Protein AF-A0A818BB57-F1 (afdb_monomer_lite)

Structure (mmCIF, N/CA/C/O backbone):
data_AF-A0A818BB57-F1
#
_entry.id   AF-A0A818BB57-F1
#
loop_
_atom_site.group_PDB
_atom_site.id
_atom_site.type_symbol
_atom_site.label_atom_id
_atom_site.label_alt_id
_atom_site.label_comp_id
_atom_site.label_asym_id
_atom_site.label_entity_id
_atom_site.label_seq_id
_atom_site.pdbx_PDB_ins_code
_atom_site.Cartn_x
_atom_site.Cartn_y
_atom_site.Cartn_z
_atom_site.occupancy
_atom_site.B_iso_or_equiv
_atom_site.auth_seq_id
_atom_site.auth_comp_id
_atom_site.auth_asym_id
_atom_site.auth_atom_id
_atom_site.pdbx_PDB_model_num
ATOM 1 N N . MET A 1 1 ? 14.627 4.671 -25.605 1.00 33.16 1 MET A N 1
ATOM 2 C CA . MET A 1 1 ? 13.184 4.530 -25.879 1.00 33.16 1 MET A CA 1
ATOM 3 C C . MET A 1 1 ? 12.500 4.498 -24.533 1.00 33.16 1 MET A C 1
ATOM 5 O O . MET A 1 1 ? 12.472 3.449 -23.905 1.00 33.16 1 MET A O 1
ATOM 9 N N . ASP A 1 2 ? 12.050 5.655 -24.062 1.00 43.25 2 ASP A N 1
ATOM 10 C CA . ASP A 1 2 ? 11.134 5.727 -22.928 1.00 43.25 2 ASP A CA 1
ATOM 11 C C . ASP A 1 2 ? 9.767 5.244 -23.400 1.00 43.25 2 ASP A C 1
ATOM 13 O O . ASP A 1 2 ? 9.253 5.729 -24.408 1.00 43.25 2 ASP A O 1
ATOM 17 N N . ILE A 1 3 ? 9.197 4.262 -22.705 1.00 40.59 3 ILE A N 1
ATOM 18 C CA . ILE A 1 3 ? 7.824 3.809 -22.936 1.00 40.59 3 ILE A CA 1
ATOM 19 C C . ILE A 1 3 ? 6.972 4.356 -21.782 1.00 40.59 3 ILE A C 1
ATOM 21 O O . ILE A 1 3 ? 6.874 3.701 -20.746 1.00 40.59 3 ILE A O 1
ATOM 25 N N . PRO A 1 4 ? 6.324 5.528 -21.925 1.00 42.62 4 PRO A N 1
ATOM 26 C CA . PRO A 1 4 ? 5.463 6.088 -20.882 1.00 42.62 4 PRO A CA 1
ATOM 27 C C . PRO A 1 4 ? 4.047 5.470 -20.841 1.00 42.62 4 PRO A C 1
ATOM 29 O O . PRO A 1 4 ? 3.137 6.053 -20.264 1.00 42.62 4 PRO A O 1
ATOM 32 N N . MET A 1 5 ? 3.816 4.291 -21.431 1.00 42.34 5 MET A N 1
ATOM 33 C CA . MET A 1 5 ? 2.458 3.743 -21.610 1.00 42.34 5 MET A CA 1
ATOM 34 C C . MET A 1 5 ? 1.890 2.926 -20.436 1.00 42.34 5 MET A C 1
ATOM 36 O O . MET A 1 5 ? 0.729 2.537 -20.501 1.00 42.34 5 MET A O 1
ATOM 40 N N . ILE A 1 6 ? 2.650 2.647 -19.371 1.00 51.78 6 ILE A N 1
ATOM 41 C CA . ILE A 1 6 ? 2.199 1.686 -18.340 1.00 51.78 6 ILE A CA 1
ATOM 42 C C . ILE A 1 6 ? 1.457 2.360 -17.172 1.00 51.78 6 ILE A C 1
ATOM 44 O O . ILE A 1 6 ? 0.481 1.797 -16.682 1.00 51.78 6 ILE A O 1
ATOM 48 N N . LYS A 1 7 ? 1.820 3.591 -16.774 1.00 50.69 7 LYS A N 1
ATOM 49 C CA . LYS A 1 7 ? 1.190 4.252 -15.609 1.00 50.69 7 LYS A CA 1
ATOM 50 C C . LYS A 1 7 ? -0.309 4.522 -15.792 1.00 50.69 7 LYS A C 1
ATOM 52 O O . LYS A 1 7 ? -1.082 4.310 -14.865 1.00 50.69 7 LYS A O 1
ATOM 57 N N . HIS A 1 8 ? -0.734 4.911 -16.996 1.00 54.34 8 HIS A N 1
ATOM 58 C CA . HIS A 1 8 ? -2.138 5.252 -17.253 1.00 54.34 8 HIS A CA 1
ATOM 59 C C . HIS A 1 8 ? -3.075 4.030 -17.214 1.00 54.34 8 HIS A C 1
ATOM 61 O O . HIS A 1 8 ? -4.251 4.170 -16.902 1.00 54.34 8 HIS A O 1
ATOM 67 N N . SER A 1 9 ? -2.556 2.823 -17.476 1.00 72.81 9 SER A N 1
ATOM 68 C CA . SER A 1 9 ? -3.356 1.592 -17.457 1.00 72.81 9 SER A CA 1
ATOM 69 C C . SER A 1 9 ? -3.687 1.116 -16.042 1.00 72.81 9 SER A C 1
ATOM 71 O O . SER A 1 9 ? -4.741 0.517 -15.849 1.00 72.81 9 SER A O 1
ATOM 73 N N . ALA A 1 10 ? -2.798 1.339 -15.070 1.00 77.25 10 ALA A N 1
ATOM 74 C CA . ALA A 1 10 ? -3.000 0.870 -13.701 1.00 77.25 10 ALA A CA 1
ATOM 75 C C . ALA A 1 10 ? -3.984 1.757 -12.935 1.00 77.25 10 ALA A C 1
ATOM 77 O O . ALA A 1 10 ? -4.900 1.253 -12.296 1.00 77.25 10 ALA A O 1
ATOM 78 N N . GLU A 1 11 ? -3.843 3.080 -13.046 1.00 83.19 11 GLU A N 1
ATOM 79 C CA . GLU A 1 11 ? -4.792 4.021 -12.440 1.00 83.19 11 GLU A CA 1
ATOM 80 C C . GLU A 1 11 ? -6.217 3.758 -12.941 1.00 83.19 11 GLU A C 1
ATOM 82 O O . GLU A 1 11 ? -7.134 3.602 -12.140 1.00 83.19 11 GLU A O 1
ATOM 87 N N . GLN A 1 12 ? -6.397 3.627 -14.260 1.00 85.94 12 GLN A N 1
ATOM 88 C CA . GLN A 1 12 ? -7.700 3.312 -14.850 1.00 85.94 12 GLN A CA 1
ATOM 89 C C . GLN A 1 12 ? -8.276 1.989 -14.340 1.00 85.94 12 GLN A C 1
ATOM 91 O O . GLN A 1 12 ? -9.476 1.920 -14.093 1.00 85.94 12 GLN A O 1
ATOM 96 N N . PHE A 1 13 ? -7.432 0.968 -14.170 1.00 90.31 13 PHE A N 1
ATOM 97 C CA . PHE A 1 13 ? -7.856 -0.329 -13.653 1.00 90.31 13 PHE A CA 1
ATOM 98 C C . PHE A 1 13 ? -8.444 -0.207 -12.244 1.00 90.31 13 PHE A C 1
ATOM 100 O O . PHE A 1 13 ? -9.539 -0.700 -12.007 1.00 90.31 13 PHE A O 1
ATOM 107 N N . PHE A 1 14 ? -7.769 0.501 -11.333 1.00 93.62 14 PHE A N 1
ATOM 108 C CA . PHE A 1 14 ? -8.242 0.621 -9.952 1.00 93.62 14 PHE A CA 1
ATOM 109 C C . PHE A 1 14 ? -9.440 1.566 -9.798 1.00 93.62 14 PHE A C 1
ATOM 111 O O . PHE A 1 14 ? -10.208 1.408 -8.859 1.00 93.62 14 PHE A O 1
ATOM 118 N N . PHE A 1 15 ? -9.651 2.529 -10.699 1.00 94.19 15 PHE A N 1
ATOM 119 C CA . PHE A 1 15 ? -10.824 3.417 -10.639 1.00 94.19 15 PHE A CA 1
ATOM 120 C C . PHE A 1 15 ? -12.082 2.847 -11.309 1.00 94.19 15 PHE A C 1
ATOM 122 O O . PHE A 1 15 ? -13.118 3.512 -11.327 1.00 94.19 15 PHE A O 1
ATOM 129 N N . GLN A 1 16 ? -12.016 1.646 -11.882 1.00 90.31 16 GLN A N 1
ATOM 130 C CA . GLN A 1 16 ? -13.152 1.008 -12.539 1.00 90.31 16 GLN A CA 1
ATOM 131 C C . GLN A 1 16 ? -13.524 -0.278 -11.815 1.00 90.31 16 GLN A C 1
ATOM 133 O O . GLN A 1 16 ? -12.693 -1.162 -11.636 1.00 90.31 16 GLN A O 1
ATOM 138 N N . SER A 1 17 ? -14.801 -0.412 -11.453 1.00 87.06 17 SER A N 1
ATOM 139 C CA . SER A 1 17 ? -15.325 -1.689 -10.974 1.00 87.06 17 SER A CA 1
ATOM 140 C C . SER A 1 17 ? -15.123 -2.765 -12.040 1.00 87.06 17 SER A C 1
ATOM 142 O O . SER A 1 17 ? -15.422 -2.559 -13.221 1.00 87.06 17 SER A O 1
ATOM 144 N N . HIS A 1 18 ? -14.624 -3.923 -11.618 1.00 84.88 18 HIS A N 1
ATOM 145 C CA . HIS A 1 18 ? -14.427 -5.080 -12.479 1.00 84.88 18 HIS A CA 1
ATOM 146 C C . HIS A 1 18 ? -15.047 -6.329 -11.843 1.00 84.88 18 HIS A C 1
ATOM 148 O O . HIS A 1 18 ? -15.212 -6.380 -10.629 1.00 84.88 18 HIS A O 1
ATOM 154 N N . PRO A 1 19 ? -15.375 -7.380 -12.621 1.00 82.38 19 PRO A N 1
ATOM 155 C CA . PRO A 1 19 ? -16.113 -8.544 -12.110 1.00 82.38 19 PRO A CA 1
ATOM 156 C C . PRO A 1 19 ? -15.456 -9.288 -10.940 1.00 82.38 19 PRO A C 1
ATOM 158 O O . PRO A 1 19 ? -16.108 -10.100 -10.292 1.00 82.38 19 PRO A O 1
ATOM 161 N N . PHE A 1 20 ? -14.165 -9.050 -10.721 1.00 81.44 20 PHE A N 1
ATOM 162 C CA . PHE A 1 20 ? -13.374 -9.694 -9.677 1.00 81.44 20 PHE A CA 1
ATOM 163 C C . PHE A 1 20 ? -13.174 -8.817 -8.435 1.00 81.44 20 PHE A C 1
ATOM 165 O O . PHE A 1 20 ? -12.866 -9.371 -7.386 1.00 81.44 20 PHE A O 1
ATOM 172 N N . SER A 1 21 ? -13.420 -7.499 -8.527 1.00 88.69 21 SER A N 1
ATOM 173 C CA . SER A 1 21 ? -13.240 -6.597 -7.389 1.00 88.69 21 SER A CA 1
ATOM 174 C C . SER A 1 21 ? -14.292 -6.901 -6.331 1.00 88.69 21 SER A C 1
ATOM 176 O O . SER A 1 21 ? -15.485 -6.704 -6.571 1.00 88.69 21 SER A O 1
ATOM 178 N N . ASP A 1 22 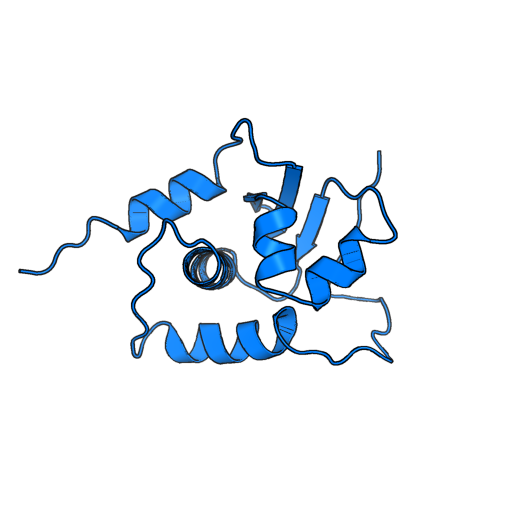? -13.845 -7.355 -5.169 1.00 92.69 22 ASP A N 1
ATOM 179 C CA . ASP A 1 22 ? -14.669 -7.737 -4.021 1.00 92.69 22 ASP A CA 1
ATOM 180 C C . ASP A 1 22 ? -14.388 -6.861 -2.784 1.00 92.69 22 ASP A C 1
ATOM 182 O O . ASP A 1 22 ? -14.843 -7.173 -1.679 1.00 92.69 22 ASP A O 1
ATOM 186 N N . LEU A 1 23 ? -13.646 -5.760 -2.974 1.00 93.75 23 LEU A N 1
ATOM 187 C CA . LEU A 1 23 ? -13.347 -4.743 -1.972 1.00 93.75 23 LEU A CA 1
ATOM 188 C C . LEU A 1 23 ? -13.153 -3.357 -2.605 1.00 93.75 23 LEU A C 1
ATOM 190 O O . LEU A 1 23 ? -12.539 -3.217 -3.665 1.00 93.75 23 LEU A O 1
ATOM 194 N N . ILE A 1 24 ? -13.607 -2.320 -1.900 1.00 94.88 24 ILE A N 1
ATOM 195 C CA . ILE A 1 24 ? -13.352 -0.913 -2.230 1.00 94.88 24 ILE A CA 1
ATOM 196 C C . ILE A 1 24 ? -12.402 -0.302 -1.192 1.00 94.88 24 ILE A C 1
ATOM 198 O O . ILE A 1 24 ? -12.715 -0.262 -0.003 1.00 94.88 24 ILE A O 1
ATOM 202 N N . LEU A 1 25 ? -11.255 0.228 -1.620 1.00 93.75 25 LEU A N 1
ATOM 203 C CA . LEU A 1 25 ? -10.425 1.098 -0.781 1.00 93.75 25 LEU A CA 1
ATOM 204 C C . LEU A 1 25 ? -10.813 2.555 -1.034 1.00 93.75 25 LEU A C 1
ATOM 206 O O . LEU A 1 25 ? -10.658 3.049 -2.148 1.00 93.75 25 LEU A O 1
ATOM 210 N N . VAL A 1 26 ? -11.277 3.258 -0.006 1.00 93.38 26 VAL A N 1
ATOM 211 C CA . VAL A 1 26 ? -11.579 4.690 -0.084 1.00 93.38 26 VAL A CA 1
ATOM 212 C C . VAL A 1 26 ? -10.351 5.469 0.375 1.00 93.38 26 VAL A C 1
ATOM 214 O O . VAL A 1 26 ? -9.999 5.446 1.551 1.00 93.38 26 VAL A O 1
ATOM 217 N N . VAL A 1 27 ? -9.668 6.145 -0.549 1.00 92.50 27 VAL A N 1
ATOM 218 C CA . VAL A 1 27 ? -8.415 6.872 -0.290 1.00 92.50 27 VAL A CA 1
ATOM 219 C C . VAL A 1 27 ? -8.554 8.312 -0.767 1.00 92.50 27 VAL A C 1
ATOM 221 O O . VAL A 1 27 ? -8.648 8.550 -1.972 1.00 92.50 27 VAL A O 1
ATOM 224 N N . GLN A 1 28 ? -8.535 9.274 0.160 1.00 91.56 28 GLN A N 1
ATOM 225 C CA . GLN A 1 28 ? -8.799 10.696 -0.129 1.00 91.56 28 GLN A CA 1
ATOM 226 C C . GLN A 1 28 ? -10.105 10.899 -0.919 1.00 91.56 28 GLN A C 1
ATOM 228 O O . GLN A 1 28 ? -10.095 11.492 -1.999 1.00 91.56 28 GLN A O 1
ATOM 233 N N . ASP A 1 29 ? -11.205 10.331 -0.415 1.00 88.88 29 ASP A N 1
ATOM 234 C CA . ASP A 1 29 ? -12.541 10.391 -1.032 1.00 88.88 29 ASP A CA 1
ATOM 235 C C . ASP A 1 29 ? -12.646 9.743 -2.427 1.00 88.88 29 ASP A C 1
ATOM 237 O O . ASP A 1 29 ? -13.642 9.923 -3.128 1.00 88.88 29 ASP A O 1
ATOM 241 N N . LYS A 1 30 ? -11.630 8.981 -2.852 1.00 94.19 30 LYS A N 1
ATOM 242 C CA . LYS A 1 30 ? -11.653 8.229 -4.110 1.00 94.19 30 LYS A CA 1
ATOM 243 C C . LYS A 1 30 ? -11.766 6.739 -3.855 1.00 94.19 30 LYS A C 1
ATOM 245 O O . LYS A 1 30 ? -11.037 6.193 -3.033 1.00 94.19 30 LYS A O 1
ATOM 250 N N . GLU A 1 31 ? -12.627 6.088 -4.621 1.00 95.56 31 GLU A N 1
ATOM 251 C CA . GLU A 1 31 ? -12.833 4.645 -4.571 1.00 95.56 31 GLU A CA 1
ATOM 252 C C . GLU A 1 31 ? -11.843 3.921 -5.486 1.00 95.56 31 GLU A C 1
ATOM 254 O O . GLU A 1 31 ? -11.752 4.217 -6.679 1.00 95.56 31 GLU A O 1
ATOM 259 N N . LEU A 1 32 ? -11.109 2.968 -4.916 1.00 95.81 32 LEU A N 1
ATOM 260 C CA . LEU A 1 32 ? -10.250 2.037 -5.636 1.00 95.81 32 LEU A CA 1
ATOM 261 C C . LEU A 1 32 ? -10.837 0.629 -5.521 1.00 95.81 32 LEU A C 1
ATOM 263 O O . LEU A 1 32 ? -10.931 0.079 -4.425 1.00 95.81 32 LEU A O 1
ATOM 267 N N . TYR A 1 33 ? -11.208 0.048 -6.653 1.00 96.00 33 TYR A N 1
ATOM 268 C CA . TYR A 1 33 ? -11.754 -1.297 -6.774 1.00 96.00 33 TYR A CA 1
ATOM 269 C C . TYR A 1 33 ? -10.602 -2.303 -6.822 1.00 96.00 33 TYR A C 1
ATOM 271 O O . TYR A 1 33 ? -9.703 -2.190 -7.657 1.00 96.00 33 TYR A O 1
ATOM 279 N N . VAL A 1 34 ? -10.589 -3.245 -5.878 1.00 95.00 34 VAL A N 1
ATOM 280 C CA . VAL A 1 34 ? -9.482 -4.189 -5.672 1.00 95.00 34 VAL A CA 1
ATOM 281 C C . VAL A 1 34 ? -9.989 -5.575 -5.262 1.00 95.00 34 VAL A C 1
ATOM 283 O O . VAL A 1 34 ? -11.117 -5.737 -4.803 1.00 95.00 34 VAL A O 1
ATOM 286 N N . ASP A 1 35 ? -9.117 -6.568 -5.405 1.00 93.06 35 ASP A N 1
ATOM 287 C CA . ASP A 1 35 ? -9.327 -7.960 -5.020 1.00 93.06 35 ASP A CA 1
ATOM 288 C C . ASP A 1 35 ? -8.723 -8.254 -3.628 1.00 93.06 35 ASP A C 1
ATOM 290 O O . ASP A 1 35 ? -7.506 -8.124 -3.411 1.00 93.06 35 ASP A O 1
ATOM 294 N N . LYS A 1 36 ? -9.543 -8.745 -2.693 1.00 92.19 36 LYS A N 1
ATOM 295 C CA . LYS A 1 36 ? -9.139 -9.212 -1.355 1.00 92.19 36 LYS A CA 1
ATOM 296 C C . LYS A 1 36 ? -8.044 -10.262 -1.441 1.00 92.19 36 LYS A C 1
ATOM 298 O O . LYS A 1 36 ? -7.086 -10.217 -0.671 1.00 92.19 36 LYS A O 1
ATOM 303 N N . SER A 1 37 ? -8.149 -11.196 -2.389 1.00 92.00 37 SER A N 1
ATOM 304 C CA . SER A 1 37 ? -7.185 -12.289 -2.541 1.00 92.00 37 SER A CA 1
ATOM 305 C C . SER A 1 37 ? -5.784 -11.795 -2.894 1.00 92.00 37 SER A C 1
ATOM 307 O O . SER A 1 37 ? -4.803 -12.320 -2.368 1.00 92.00 37 SER A O 1
ATOM 309 N N . VAL A 1 38 ? -5.674 -10.776 -3.753 1.00 92.62 38 VAL A N 1
ATOM 310 C CA . VAL A 1 38 ? -4.377 -10.205 -4.149 1.00 92.62 38 VAL A CA 1
ATOM 311 C C . VAL A 1 38 ? -3.767 -9.435 -2.981 1.00 92.62 38 VAL A C 1
ATOM 313 O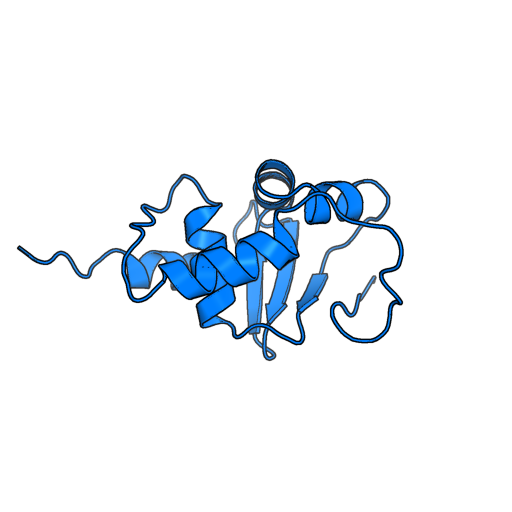 O . VAL A 1 38 ? -2.593 -9.627 -2.658 1.00 92.62 38 VAL A O 1
ATOM 316 N N . LEU A 1 39 ? -4.575 -8.627 -2.288 1.00 92.31 39 LEU A N 1
ATOM 317 C CA . LEU A 1 39 ? -4.128 -7.901 -1.100 1.00 92.31 39 LEU A CA 1
ATOM 318 C C . LEU A 1 39 ? -3.673 -8.848 0.013 1.00 92.31 39 LEU A C 1
ATOM 320 O O . LEU A 1 39 ? -2.579 -8.671 0.538 1.00 92.31 39 LEU A O 1
ATOM 324 N N . ALA A 1 40 ? -4.456 -9.877 0.336 1.00 91.12 40 ALA A N 1
ATOM 325 C CA . ALA A 1 40 ? -4.112 -10.857 1.365 1.00 91.12 40 ALA A CA 1
ATOM 326 C C . ALA A 1 40 ? -2.851 -11.662 1.019 1.00 91.12 40 ALA A C 1
ATOM 328 O O . ALA A 1 40 ? -2.050 -11.964 1.902 1.00 91.12 40 ALA A O 1
ATOM 329 N N . ALA A 1 41 ? -2.646 -11.993 -0.260 1.00 90.69 41 ALA A N 1
ATOM 330 C CA . ALA A 1 41 ? -1.441 -12.689 -0.705 1.00 90.69 41 ALA A CA 1
ATOM 331 C C . ALA A 1 41 ? -0.179 -11.830 -0.527 1.00 90.69 41 ALA A C 1
ATOM 333 O O . ALA A 1 41 ? 0.882 -12.351 -0.184 1.00 90.69 41 ALA A O 1
ATOM 334 N N . GLY A 1 42 ? -0.291 -10.518 -0.747 1.00 87.56 42 GLY A N 1
ATOM 335 C CA . GLY A 1 42 ? 0.821 -9.583 -0.606 1.00 87.56 42 GLY A CA 1
ATOM 336 C C . GLY A 1 42 ? 0.990 -8.979 0.794 1.00 87.56 42 GLY A C 1
ATOM 337 O O . GLY A 1 42 ? 2.056 -8.452 1.104 1.00 87.56 42 GLY A O 1
ATOM 338 N N . SER A 1 43 ? -0.030 -9.059 1.653 1.00 88.19 43 SER A N 1
ATOM 339 C CA . SER A 1 43 ? -0.087 -8.407 2.963 1.00 88.19 43 SER A CA 1
ATOM 340 C C . SER A 1 43 ? -0.758 -9.295 4.007 1.00 88.19 43 SER A C 1
ATOM 342 O O . SER A 1 43 ? -1.967 -9.533 3.973 1.00 88.19 43 SER A O 1
ATOM 344 N N . LYS A 1 44 ? 0.008 -9.678 5.034 1.00 84.62 44 LYS A N 1
ATOM 345 C CA . LYS A 1 44 ? -0.554 -10.344 6.219 1.00 84.62 44 LYS A CA 1
ATOM 346 C C . LYS A 1 44 ? -1.536 -9.458 6.991 1.00 84.62 44 LYS A C 1
ATOM 348 O O . LYS A 1 44 ? -2.443 -9.986 7.617 1.00 84.62 44 LYS A O 1
ATOM 353 N N . VAL A 1 45 ? -1.379 -8.132 6.936 1.00 84.00 45 VAL A N 1
ATOM 354 C CA . VAL A 1 45 ? -2.301 -7.192 7.594 1.00 84.00 45 VAL A CA 1
ATOM 355 C C . VAL A 1 45 ? -3.688 -7.306 6.970 1.00 84.00 45 VAL A C 1
ATOM 357 O O . VAL A 1 45 ? -4.653 -7.547 7.688 1.00 84.00 45 VAL A O 1
ATOM 360 N N . PHE A 1 46 ? -3.781 -7.209 5.640 1.00 86.44 46 PHE A N 1
ATOM 361 C CA . PHE A 1 46 ? -5.045 -7.393 4.930 1.00 86.44 46 PHE A CA 1
ATOM 362 C C . PHE A 1 46 ? -5.573 -8.823 5.076 1.00 86.44 46 PHE A C 1
ATOM 364 O O . PHE A 1 46 ? -6.764 -9.006 5.297 1.00 86.44 46 PHE A O 1
ATOM 371 N N . GLN A 1 47 ? -4.699 -9.836 5.042 1.00 87.38 47 GLN A N 1
ATOM 372 C CA . GLN A 1 47 ? -5.100 -11.225 5.270 1.00 87.38 47 GLN A CA 1
ATOM 373 C C . GLN A 1 47 ? -5.801 -11.414 6.619 1.00 87.38 47 GLN A C 1
ATOM 375 O O . GLN A 1 47 ? -6.900 -11.959 6.649 1.00 87.38 47 GLN A O 1
ATOM 380 N N . SER A 1 48 ? -5.185 -10.971 7.719 1.00 84.38 48 SER A N 1
ATOM 381 C CA . SER A 1 48 ? -5.793 -11.061 9.050 1.00 84.38 48 SER A CA 1
ATOM 382 C C . SER A 1 48 ? -7.102 -10.281 9.122 1.00 84.38 48 SER A C 1
ATOM 384 O O . SER A 1 48 ? -8.043 -10.723 9.766 1.00 84.38 48 SER A O 1
ATOM 386 N N . TYR A 1 49 ? -7.179 -9.151 8.424 1.00 80.38 49 TYR A N 1
ATOM 387 C CA . TYR A 1 49 ? -8.366 -8.307 8.413 1.00 80.38 49 TYR A CA 1
ATOM 388 C C . TYR A 1 49 ? -9.569 -8.957 7.709 1.00 80.38 49 TYR A C 1
ATOM 390 O O . TYR A 1 49 ? -10.696 -8.820 8.168 1.00 80.38 49 TYR A O 1
ATOM 398 N N . PHE A 1 50 ? -9.344 -9.708 6.627 1.00 85.44 50 PHE A N 1
ATOM 399 C CA . PHE A 1 50 ? -10.420 -10.377 5.882 1.00 85.44 50 PHE A CA 1
ATOM 400 C C . PHE A 1 50 ? -10.834 -11.738 6.456 1.00 85.44 50 PHE A C 1
ATOM 402 O O . PHE A 1 50 ? -11.828 -12.302 6.007 1.00 85.44 50 PHE A O 1
ATOM 409 N N . GLN A 1 51 ? -10.065 -12.312 7.388 1.00 81.25 51 GLN A N 1
ATOM 410 C CA . GLN A 1 51 ? -10.376 -13.631 7.949 1.00 81.25 51 GLN A CA 1
ATOM 411 C C . GLN A 1 51 ? -11.609 -13.618 8.854 1.00 81.25 51 GLN A C 1
ATOM 413 O O . GLN A 1 51 ? -12.356 -14.596 8.863 1.00 81.25 51 GLN A O 1
ATOM 418 N N . ASP A 1 52 ? -11.825 -12.520 9.574 1.00 69.69 52 ASP A N 1
ATOM 419 C CA . ASP A 1 52 ? -12.823 -12.456 10.642 1.00 69.69 52 ASP A CA 1
ATOM 420 C C . ASP A 1 52 ? -14.055 -11.610 10.279 1.00 69.69 52 ASP A C 1
ATOM 422 O O . ASP A 1 52 ? -15.039 -11.610 11.020 1.00 69.69 52 ASP A O 1
ATOM 426 N N . GLU A 1 53 ? -14.046 -10.917 9.135 1.00 71.88 53 GLU A N 1
ATOM 427 C CA . GLU A 1 53 ? -15.083 -9.944 8.784 1.00 71.88 53 GLU A CA 1
ATOM 428 C C . GLU A 1 53 ? -15.497 -9.996 7.305 1.00 71.88 53 GLU A C 1
ATOM 430 O O . GLU A 1 53 ? -14.676 -10.151 6.398 1.00 71.88 53 GLU A O 1
ATOM 435 N N . ASN A 1 54 ? -16.797 -9.803 7.050 1.00 79.88 54 ASN A N 1
ATOM 436 C CA . ASN A 1 54 ? -17.317 -9.581 5.703 1.00 79.88 54 ASN A CA 1
ATOM 437 C C . ASN A 1 54 ? -17.281 -8.077 5.392 1.00 79.88 54 ASN A C 1
ATOM 439 O O . ASN A 1 54 ? -18.195 -7.338 5.756 1.00 79.88 54 ASN A O 1
ATOM 443 N N . ILE A 1 55 ? -16.175 -7.625 4.800 1.00 84.75 55 ILE A N 1
ATOM 444 C CA . ILE A 1 55 ? -15.885 -6.202 4.578 1.00 84.75 55 ILE A CA 1
ATOM 445 C C . ILE A 1 55 ? -15.920 -5.890 3.093 1.00 84.75 55 ILE A C 1
ATOM 447 O O . ILE A 1 55 ? -15.102 -6.419 2.349 1.00 84.75 55 ILE A O 1
ATOM 451 N N . ASP A 1 56 ? -16.781 -4.972 2.674 1.00 88.75 56 ASP A N 1
ATOM 452 C CA . ASP A 1 56 ? -16.872 -4.574 1.263 1.00 88.75 56 ASP A CA 1
ATOM 453 C C . ASP A 1 56 ? -16.173 -3.237 0.982 1.00 88.75 56 ASP A C 1
ATOM 455 O O . ASP A 1 56 ? -15.851 -2.931 -0.166 1.00 88.75 56 ASP A O 1
ATOM 459 N N . SER A 1 57 ? -15.867 -2.453 2.025 1.00 89.75 57 SER A N 1
ATOM 460 C CA . SER A 1 57 ? -15.137 -1.189 1.893 1.00 89.75 57 SER A CA 1
ATOM 461 C C . SER A 1 57 ? -14.233 -0.869 3.087 1.00 89.75 57 SER A C 1
ATOM 463 O O . SER A 1 57 ? -14.552 -1.192 4.232 1.00 89.75 57 SER A O 1
ATOM 465 N N . ILE A 1 58 ? -13.101 -0.215 2.814 1.00 89.88 58 ILE A N 1
ATOM 466 C CA . ILE A 1 58 ? -12.115 0.220 3.810 1.00 89.88 58 ILE A CA 1
ATOM 467 C C . ILE A 1 58 ? -11.658 1.642 3.488 1.00 89.88 58 ILE A C 1
ATOM 469 O O . ILE A 1 58 ? -11.064 1.881 2.439 1.00 89.88 58 ILE A O 1
ATOM 473 N N . GLU A 1 59 ? -11.870 2.582 4.405 1.00 89.81 59 GLU A N 1
ATOM 474 C CA . GLU A 1 59 ? -11.300 3.930 4.300 1.00 89.81 59 GLU A CA 1
ATOM 475 C C . GLU A 1 59 ? -9.816 3.934 4.704 1.00 89.81 59 GLU A C 1
ATOM 477 O O . GLU A 1 59 ? -9.440 3.244 5.642 1.00 89.81 59 GLU A O 1
ATOM 482 N N . ILE A 1 60 ? -8.960 4.698 4.019 1.00 87.94 60 ILE A N 1
ATOM 483 C CA . ILE A 1 60 ? -7.524 4.839 4.304 1.00 87.94 60 ILE A CA 1
ATOM 484 C C . ILE A 1 60 ? -7.207 6.330 4.469 1.00 87.94 60 ILE A C 1
ATOM 486 O O . ILE A 1 60 ? -7.200 7.081 3.494 1.00 87.94 60 ILE A O 1
ATOM 490 N N . LEU A 1 61 ? -6.914 6.758 5.701 1.00 79.44 61 LEU A N 1
ATOM 491 C CA . LEU A 1 61 ? -6.878 8.186 6.061 1.00 79.44 61 LEU A CA 1
ATOM 492 C C . LEU A 1 61 ? -5.494 8.869 5.960 1.00 79.44 61 LEU A C 1
ATOM 494 O O . LEU A 1 61 ? -5.431 10.089 5.850 1.00 79.44 61 LEU A O 1
ATOM 498 N N . ASP A 1 62 ? -4.390 8.112 5.912 1.00 83.94 62 ASP A N 1
ATOM 499 C CA . ASP A 1 62 ? -3.016 8.669 5.927 1.00 83.94 62 ASP A CA 1
ATOM 500 C C . ASP A 1 62 ? -2.154 8.221 4.735 1.00 83.94 62 ASP A C 1
ATOM 502 O O . ASP A 1 62 ? -0.972 7.896 4.889 1.00 83.94 62 ASP A O 1
ATOM 506 N N . VAL A 1 63 ? -2.755 8.079 3.558 1.00 88.69 63 VAL A N 1
ATOM 507 C CA . VAL A 1 63 ? -2.050 7.730 2.317 1.00 88.69 63 VAL A CA 1
ATOM 508 C C . VAL A 1 63 ? -2.705 8.508 1.187 1.00 88.69 63 VAL A C 1
ATOM 510 O O . VAL A 1 63 ? -3.932 8.573 1.127 1.00 88.69 63 VAL A O 1
ATOM 513 N N . SER A 1 64 ? -1.921 9.108 0.293 1.00 92.56 64 SER A N 1
ATOM 514 C CA . SER A 1 64 ? -2.500 9.713 -0.907 1.00 92.56 64 SER A CA 1
ATOM 515 C C . SER A 1 64 ? -2.946 8.648 -1.905 1.00 92.56 64 SER A C 1
ATOM 517 O O . SER A 1 64 ? -2.379 7.554 -1.964 1.00 92.56 64 SER A O 1
ATOM 519 N N . THR A 1 65 ? -3.929 8.959 -2.752 1.00 92.81 65 THR A N 1
ATOM 520 C CA . THR A 1 65 ? -4.389 7.988 -3.756 1.00 92.81 65 THR A CA 1
ATOM 521 C C . THR A 1 65 ? -3.248 7.540 -4.679 1.00 92.81 65 THR A C 1
ATOM 523 O O . THR A 1 65 ? -3.152 6.361 -5.005 1.00 92.81 65 THR A O 1
ATOM 526 N N . SER A 1 66 ? -2.341 8.449 -5.058 1.00 92.06 66 SER A N 1
ATOM 527 C CA . SER A 1 66 ? -1.180 8.121 -5.897 1.00 92.06 66 SER A CA 1
ATOM 528 C C . SER A 1 66 ? -0.200 7.173 -5.210 1.00 92.06 66 SER A C 1
ATOM 530 O O . SER A 1 66 ? 0.282 6.237 -5.839 1.00 92.06 66 SER A O 1
ATOM 532 N N . GLU A 1 67 ? 0.077 7.375 -3.920 1.00 91.50 67 GLU A N 1
ATOM 533 C CA . GLU A 1 67 ? 0.962 6.484 -3.163 1.00 91.50 67 GLU A CA 1
ATOM 534 C C . GLU A 1 67 ? 0.338 5.094 -2.998 1.00 91.50 67 GLU A C 1
ATOM 536 O O . GLU A 1 67 ? 1.029 4.087 -3.152 1.00 91.50 67 GLU A O 1
ATOM 541 N N . MET A 1 68 ? -0.975 5.025 -2.748 1.00 92.69 68 MET A N 1
ATOM 542 C CA . MET A 1 68 ? -1.682 3.745 -2.690 1.00 92.69 68 MET A CA 1
ATOM 543 C C . MET A 1 68 ? -1.622 3.016 -4.035 1.00 92.69 68 MET A C 1
ATOM 545 O O . MET A 1 68 ? -1.346 1.822 -4.068 1.00 92.69 68 MET A O 1
ATOM 549 N N . ILE A 1 69 ? -1.813 3.718 -5.153 1.00 92.94 69 ILE A N 1
ATOM 550 C CA . ILE A 1 69 ? -1.725 3.120 -6.492 1.00 92.94 69 ILE A CA 1
ATOM 551 C C . ILE A 1 69 ? -0.310 2.595 -6.794 1.00 92.94 69 ILE A C 1
ATOM 553 O O . ILE A 1 69 ? -0.178 1.561 -7.448 1.00 92.94 69 ILE A O 1
ATOM 557 N N . GLU A 1 70 ? 0.754 3.247 -6.315 1.00 91.44 70 GLU A N 1
ATOM 558 C CA . GLU A 1 70 ? 2.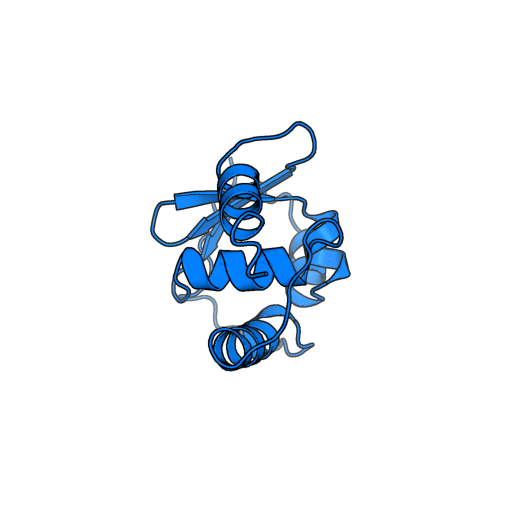124 2.711 -6.421 1.00 91.44 70 GLU A CA 1
ATOM 559 C C . GLU A 1 70 ? 2.269 1.388 -5.647 1.00 91.44 70 GLU A C 1
ATOM 561 O O . GLU A 1 70 ? 2.814 0.419 -6.179 1.00 91.44 70 GLU A O 1
ATOM 566 N N . LEU A 1 71 ? 1.721 1.303 -4.426 1.00 91.62 71 LEU A N 1
ATOM 567 C CA . LEU A 1 71 ? 1.702 0.051 -3.660 1.00 91.62 71 LEU A CA 1
ATOM 568 C C . LEU A 1 71 ? 0.877 -1.033 -4.365 1.00 91.62 71 LEU A C 1
ATOM 570 O O . LEU A 1 71 ? 1.329 -2.169 -4.476 1.00 91.62 71 LEU A O 1
ATOM 574 N N . LEU A 1 72 ? -0.316 -0.705 -4.861 1.00 92.81 72 LEU A N 1
ATOM 575 C CA . LEU A 1 72 ? -1.174 -1.668 -5.552 1.00 92.81 72 LEU A CA 1
ATOM 576 C C . LEU A 1 72 ? -0.501 -2.200 -6.820 1.00 92.81 72 LEU A C 1
ATOM 578 O O . LEU A 1 72 ? -0.483 -3.407 -7.031 1.00 92.81 72 LEU A O 1
ATOM 582 N N . GLN A 1 73 ? 0.142 -1.343 -7.616 1.00 91.75 73 GLN A N 1
ATOM 583 C CA . GLN A 1 73 ? 0.936 -1.779 -8.771 1.00 91.75 73 GLN A CA 1
ATOM 584 C C . GLN A 1 73 ? 2.083 -2.717 -8.391 1.00 91.75 73 GLN A C 1
ATOM 586 O O . GLN A 1 73 ? 2.452 -3.576 -9.186 1.00 91.75 73 GLN A O 1
ATOM 591 N N . PHE A 1 74 ? 2.661 -2.554 -7.201 1.00 90.50 74 PHE A N 1
ATOM 592 C CA . PHE A 1 74 ? 3.683 -3.462 -6.693 1.00 90.50 74 PHE A CA 1
ATOM 593 C C . PHE A 1 74 ? 3.104 -4.828 -6.281 1.00 90.50 74 PHE A C 1
ATOM 595 O O . PHE A 1 74 ? 3.756 -5.850 -6.483 1.00 90.50 74 PHE A O 1
ATOM 602 N N . LEU A 1 75 ? 1.887 -4.862 -5.726 1.00 90.06 75 LEU A N 1
ATOM 603 C CA . LEU A 1 75 ? 1.232 -6.098 -5.278 1.00 90.06 75 LEU A CA 1
ATOM 604 C C . LEU A 1 75 ? 0.595 -6.898 -6.422 1.00 90.06 75 LEU A C 1
ATOM 606 O O . LEU A 1 75 ? 0.539 -8.123 -6.353 1.00 90.06 75 LEU A O 1
ATOM 610 N N . TYR A 1 76 ? 0.104 -6.217 -7.454 1.00 90.56 76 TYR A N 1
ATOM 611 C CA . TYR A 1 76 ? -0.657 -6.808 -8.552 1.00 90.56 76 TYR A CA 1
ATOM 612 C C . TYR A 1 76 ? 0.282 -7.326 -9.653 1.00 90.56 76 TYR A C 1
ATOM 614 O O . TYR A 1 76 ? 0.872 -6.521 -10.379 1.00 90.56 76 TYR A O 1
ATOM 622 N N . PRO A 1 77 ? 0.410 -8.656 -9.841 1.00 84.75 77 PRO A N 1
ATOM 623 C CA . PRO A 1 77 ? 1.422 -9.235 -10.731 1.00 84.75 77 PRO A CA 1
ATOM 624 C C . PRO A 1 77 ? 1.283 -8.842 -12.207 1.00 84.75 77 PRO A C 1
ATOM 626 O O . PRO A 1 77 ? 2.250 -8.924 -12.964 1.00 84.75 77 PRO A O 1
ATOM 629 N N . GLN A 1 78 ? 0.083 -8.444 -12.643 1.00 84.94 78 GLN A N 1
ATOM 630 C CA . GLN A 1 78 ? -0.165 -7.991 -14.012 1.00 84.94 78 GLN A CA 1
ATOM 631 C C . GLN A 1 78 ? 0.490 -6.640 -14.323 1.00 84.94 78 GLN A C 1
ATOM 633 O O . GLN A 1 78 ? 0.728 -6.336 -15.495 1.00 84.94 78 GLN A O 1
ATOM 638 N N . PHE A 1 79 ? 0.797 -5.833 -13.304 1.00 86.94 79 PHE A N 1
ATOM 639 C CA . PHE A 1 79 ? 1.468 -4.557 -13.492 1.00 86.94 79 PHE A CA 1
ATOM 640 C C . PHE A 1 79 ? 2.975 -4.728 -13.350 1.00 86.94 79 PHE A C 1
ATOM 642 O O . PHE A 1 79 ? 3.494 -5.318 -12.406 1.00 86.94 79 PHE A O 1
ATOM 649 N N . ARG A 1 80 ? 3.717 -4.170 -14.309 1.00 79.00 80 ARG A N 1
ATOM 650 C CA . ARG A 1 80 ? 5.170 -4.063 -14.187 1.00 79.00 80 ARG A CA 1
ATOM 651 C C . ARG A 1 80 ? 5.510 -2.854 -13.327 1.00 79.00 80 ARG A C 1
ATOM 653 O O . ARG A 1 80 ? 5.668 -1.754 -13.850 1.00 79.00 80 ARG A O 1
ATOM 660 N N . CYS A 1 81 ? 5.664 -3.067 -12.026 1.00 80.50 81 CYS A N 1
ATOM 661 C CA . CYS A 1 81 ? 6.244 -2.067 -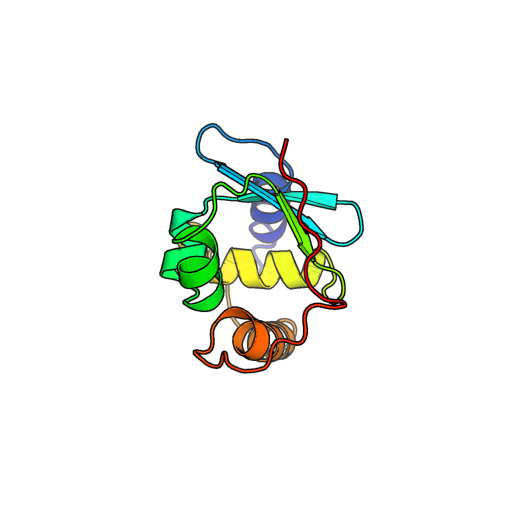11.138 1.00 80.50 81 CYS A CA 1
ATOM 662 C C . CYS A 1 81 ? 7.777 -2.090 -11.265 1.00 80.50 81 CYS A C 1
ATOM 664 O O . CYS A 1 81 ? 8.422 -3.094 -10.964 1.00 80.50 81 CYS A O 1
ATOM 666 N N . THR A 1 82 ? 8.375 -0.994 -11.740 1.00 83.56 82 THR A N 1
ATOM 667 C CA . THR A 1 82 ? 9.833 -0.800 -11.696 1.00 83.56 82 THR A CA 1
ATOM 668 C C . THR A 1 82 ? 10.165 0.083 -10.504 1.00 83.56 82 THR A C 1
ATOM 670 O O . THR A 1 82 ? 9.697 1.218 -10.432 1.00 83.56 82 THR A O 1
ATOM 673 N N . ILE A 1 83 ? 10.974 -0.433 -9.578 1.00 86.69 83 ILE A N 1
ATOM 674 C CA . ILE A 1 83 ? 11.439 0.333 -8.419 1.00 86.69 83 ILE A CA 1
ATOM 675 C C . ILE A 1 83 ? 12.510 1.324 -8.885 1.00 86.69 83 ILE A C 1
ATOM 677 O O . ILE A 1 83 ? 13.494 0.935 -9.515 1.00 86.69 83 ILE A O 1
ATOM 681 N N . ASN A 1 84 ? 12.314 2.602 -8.581 1.00 86.50 84 ASN A N 1
ATOM 682 C CA . ASN A 1 84 ? 13.203 3.705 -8.934 1.00 86.50 84 ASN A CA 1
ATOM 683 C C . ASN A 1 84 ? 13.251 4.745 -7.798 1.00 86.50 84 ASN A C 1
ATOM 685 O O . ASN A 1 84 ? 12.616 4.576 -6.759 1.00 86.50 84 ASN A O 1
ATOM 689 N N . ASN A 1 85 ? 14.003 5.831 -7.984 1.00 88.50 85 ASN A N 1
ATOM 690 C CA . ASN A 1 85 ? 14.169 6.857 -6.949 1.00 88.50 85 ASN A CA 1
ATOM 691 C C . ASN A 1 85 ? 12.864 7.584 -6.576 1.00 88.50 85 ASN A C 1
ATOM 693 O O . ASN A 1 85 ? 12.771 8.100 -5.464 1.00 88.50 85 ASN A O 1
ATOM 697 N N . ASP A 1 86 ? 11.867 7.597 -7.462 1.00 84.00 86 ASP A N 1
ATOM 698 C CA . ASP A 1 86 ? 10.602 8.299 -7.241 1.00 84.00 86 ASP A CA 1
ATOM 699 C C . ASP A 1 86 ? 9.641 7.476 -6.374 1.00 84.00 86 ASP A C 1
ATOM 701 O O . ASP A 1 86 ? 8.921 8.036 -5.549 1.00 84.00 86 ASP A O 1
ATOM 705 N N . ASN A 1 87 ? 9.639 6.144 -6.520 1.00 85.06 87 ASN A N 1
ATOM 706 C CA . ASN A 1 87 ? 8.712 5.268 -5.796 1.00 85.06 87 ASN A CA 1
ATOM 707 C C . ASN A 1 87 ? 9.350 4.454 -4.664 1.00 85.06 87 ASN A C 1
ATOM 709 O O . ASN A 1 87 ? 8.624 3.994 -3.785 1.00 85.06 87 ASN A O 1
ATOM 713 N N . VAL A 1 88 ? 10.680 4.303 -4.611 1.00 88.62 88 VAL A N 1
ATOM 714 C CA . VAL A 1 88 ? 11.340 3.456 -3.601 1.00 88.62 88 VAL A CA 1
ATOM 715 C C . VAL A 1 88 ? 11.004 3.890 -2.174 1.00 88.62 88 VAL A C 1
ATOM 717 O O . VAL A 1 88 ? 10.695 3.052 -1.332 1.00 88.62 88 VAL A O 1
ATOM 720 N N . THR A 1 89 ? 10.990 5.195 -1.900 1.00 87.94 89 THR A N 1
ATOM 721 C CA . THR A 1 89 ? 10.662 5.724 -0.568 1.00 87.94 89 THR A CA 1
ATOM 722 C C . THR A 1 89 ? 9.204 5.445 -0.208 1.00 87.94 89 THR A C 1
ATOM 724 O O . THR A 1 89 ? 8.926 4.993 0.902 1.00 87.94 89 THR A O 1
ATOM 727 N N . ILE A 1 90 ? 8.286 5.646 -1.157 1.00 87.88 90 ILE A N 1
ATOM 728 C CA . ILE A 1 90 ? 6.851 5.382 -0.984 1.00 87.88 90 ILE A CA 1
ATOM 729 C C . ILE A 1 90 ? 6.633 3.896 -0.687 1.00 87.88 90 ILE A C 1
ATOM 731 O O . ILE A 1 90 ? 6.018 3.547 0.319 1.00 87.88 90 ILE A O 1
ATOM 735 N N . LEU A 1 91 ? 7.204 3.013 -1.509 1.00 88.00 91 LEU A N 1
ATOM 736 C CA . LEU A 1 91 ? 7.087 1.564 -1.354 1.00 88.00 91 LEU A CA 1
ATOM 737 C C . LEU A 1 91 ? 7.705 1.070 -0.043 1.00 88.00 91 LEU A C 1
ATOM 739 O O . LEU A 1 91 ? 7.147 0.179 0.589 1.00 88.00 91 LEU A O 1
ATOM 743 N N . LEU A 1 92 ? 8.812 1.659 0.415 1.00 86.62 92 LEU A N 1
ATOM 744 C CA . LEU A 1 92 ? 9.398 1.321 1.713 1.00 86.62 92 LEU A CA 1
ATOM 745 C C . LEU A 1 92 ? 8.503 1.759 2.875 1.00 86.62 92 LEU A C 1
ATOM 747 O O . LEU A 1 92 ? 8.303 0.984 3.810 1.00 86.62 92 LEU A O 1
ATOM 751 N N . VAL A 1 93 ? 7.951 2.974 2.837 1.00 86.75 93 VAL A N 1
ATOM 752 C CA . VAL A 1 93 ? 7.070 3.496 3.894 1.00 86.75 93 VAL A CA 1
ATOM 753 C C . VAL A 1 93 ? 5.761 2.711 3.948 1.00 86.75 93 VAL A C 1
ATOM 755 O O . VAL A 1 93 ? 5.372 2.226 5.013 1.00 86.75 93 VAL A O 1
ATOM 758 N N . LEU A 1 94 ? 5.104 2.527 2.805 1.00 87.19 94 LEU A N 1
ATOM 759 C CA . LEU A 1 94 ? 3.844 1.795 2.724 1.00 87.19 94 LEU A CA 1
ATOM 760 C C . LEU A 1 94 ? 4.039 0.297 2.938 1.00 87.19 94 LEU A C 1
ATOM 762 O O . LEU A 1 94 ? 3.263 -0.319 3.663 1.00 87.19 94 LEU A O 1
ATOM 766 N N . GLY A 1 95 ? 5.116 -0.278 2.405 1.00 84.31 95 GLY A N 1
ATOM 767 C CA . GLY A 1 95 ? 5.510 -1.662 2.652 1.00 84.31 95 GLY A CA 1
ATOM 768 C C . GLY A 1 95 ? 5.663 -1.942 4.142 1.00 84.31 95 GLY A C 1
ATOM 769 O O . GLY A 1 95 ? 5.153 -2.921 4.685 1.00 84.31 95 GLY A O 1
ATOM 770 N N . ASN A 1 96 ? 6.281 -0.999 4.843 1.00 82.75 96 ASN A N 1
ATOM 771 C CA . ASN A 1 96 ? 6.446 -1.060 6.279 1.00 82.75 96 ASN A CA 1
ATOM 772 C C . ASN A 1 96 ? 5.138 -0.970 7.074 1.00 82.75 96 ASN A C 1
ATOM 774 O O . ASN A 1 96 ? 5.101 -1.527 8.174 1.00 82.75 96 ASN A O 1
ATOM 778 N N . LYS A 1 97 ? 4.129 -0.269 6.542 1.00 81.62 97 LYS A N 1
ATOM 779 C CA . LYS A 1 97 ? 2.814 -0.039 7.156 1.00 81.62 97 LYS A CA 1
ATOM 780 C C . LYS A 1 97 ? 1.834 -1.179 6.881 1.00 81.62 97 LYS A C 1
ATOM 782 O O . LYS A 1 97 ? 1.150 -1.619 7.795 1.00 81.62 97 LYS A O 1
ATOM 787 N N . PHE A 1 98 ? 1.784 -1.654 5.640 1.00 81.31 98 PHE A N 1
ATOM 788 C CA . PHE A 1 98 ? 0.769 -2.595 5.177 1.00 81.31 98 PHE A CA 1
ATOM 789 C C . PHE A 1 98 ? 1.293 -4.017 4.989 1.00 81.31 98 PHE A C 1
ATOM 791 O O . PHE A 1 98 ? 0.494 -4.939 5.032 1.00 81.31 98 PHE A O 1
ATOM 798 N N . LEU A 1 99 ? 2.594 -4.249 4.786 1.00 78.81 99 LEU A N 1
ATOM 799 C CA . LEU A 1 99 ? 3.101 -5.581 4.406 1.00 78.81 99 LEU A CA 1
ATOM 800 C C . LEU A 1 99 ? 3.840 -6.319 5.540 1.00 78.81 99 LEU A C 1
ATOM 802 O O . LEU A 1 99 ? 4.175 -7.491 5.385 1.00 78.81 99 LEU A O 1
ATOM 806 N N . ARG A 1 100 ? 4.102 -5.673 6.688 1.00 70.56 100 ARG A N 1
ATOM 807 C CA . ARG A 1 100 ? 4.838 -6.271 7.827 1.00 70.56 100 ARG A CA 1
ATOM 808 C C . ARG A 1 100 ? 3.923 -6.845 8.919 1.00 70.56 100 ARG A C 1
ATOM 810 O O . ARG A 1 100 ? 2.833 -6.353 9.166 1.00 70.56 100 ARG A O 1
ATOM 817 N N . GLU A 1 101 ? 4.428 -7.861 9.623 1.00 59.00 101 GLU A N 1
ATOM 818 C CA . GLU A 1 101 ? 3.710 -8.734 10.574 1.00 59.00 101 GLU A CA 1
ATOM 819 C C . GLU A 1 101 ? 3.547 -8.182 12.014 1.00 59.00 101 GLU A C 1
ATOM 821 O O . GLU A 1 101 ? 3.533 -8.954 12.965 1.00 59.00 101 GLU A O 1
ATOM 826 N N . LYS A 1 102 ? 3.451 -6.867 12.256 1.00 46.88 102 LYS A N 1
ATOM 827 C CA . LYS A 1 102 ? 3.234 -6.372 13.638 1.00 46.88 102 LYS A CA 1
ATOM 828 C C . LYS A 1 102 ? 1.808 -5.884 13.875 1.00 46.88 102 LYS A C 1
ATOM 830 O O . LYS A 1 102 ? 1.489 -4.748 13.550 1.00 46.88 102 LYS A O 1
ATOM 835 N N . LEU A 1 103 ? 1.019 -6.713 14.560 1.00 54.38 103 LEU A N 1
ATOM 836 C CA . LEU A 1 103 ? -0.131 -6.301 15.371 1.00 54.38 103 LEU A CA 1
ATOM 837 C C . LEU A 1 103 ? -0.016 -7.004 16.734 1.00 54.38 103 LEU A C 1
ATOM 839 O O . LEU A 1 103 ? -0.157 -8.222 16.813 1.00 54.38 103 LEU A O 1
ATOM 843 N N . PRO A 1 104 ? 0.379 -6.268 17.785 1.00 43.03 104 PRO A N 1
ATOM 844 C CA . PRO A 1 104 ? -0.613 -5.843 18.773 1.00 43.03 104 PRO A CA 1
ATOM 845 C C . PRO A 1 104 ? -0.424 -4.370 19.180 1.00 43.03 104 PRO A C 1
ATOM 847 O O . PRO A 1 104 ? 0.687 -3.851 19.167 1.00 43.03 104 PRO A O 1
ATOM 850 N N . ASP A 1 105 ? -1.528 -3.716 19.542 1.00 37.31 105 ASP A N 1
ATOM 851 C CA . ASP A 1 105 ? -1.697 -2.276 19.818 1.00 37.31 105 ASP A CA 1
ATOM 852 C C . ASP A 1 105 ? -1.914 -1.358 18.605 1.00 37.31 105 ASP A C 1
ATOM 854 O O . ASP A 1 105 ? -1.511 -0.193 18.592 1.00 37.31 105 ASP A O 1
ATOM 858 N N . LEU A 1 106 ? -2.697 -1.821 17.626 1.00 38.53 106 LEU A N 1
ATOM 859 C CA . LEU A 1 106 ? -3.518 -0.880 16.865 1.00 38.53 106 LEU A CA 1
ATOM 860 C C . LEU A 1 106 ? -4.607 -0.354 17.813 1.00 38.53 106 LEU A C 1
ATOM 862 O O . LEU A 1 106 ? -5.676 -0.946 17.945 1.00 38.53 106 LEU A O 1
ATOM 866 N N . LYS A 1 107 ? -4.340 0.760 18.506 1.00 33.28 107 LYS A N 1
ATOM 867 C CA . LYS A 1 107 ? -5.436 1.570 19.042 1.00 33.28 107 LYS A CA 1
ATOM 868 C C . LYS A 1 107 ? -6.195 2.135 17.848 1.00 33.28 107 LYS A C 1
ATOM 870 O O . LYS A 1 107 ? -5.754 3.078 17.195 1.00 33.28 107 LYS A O 1
ATOM 875 N N . ILE A 1 108 ? -7.311 1.474 17.563 1.00 38.19 108 ILE A N 1
ATOM 876 C CA . ILE A 1 108 ? -8.362 1.863 16.630 1.00 38.19 108 ILE A CA 1
ATOM 877 C C . ILE A 1 108 ? -8.712 3.323 16.919 1.00 38.19 108 ILE A C 1
ATOM 879 O O . ILE A 1 108 ? -9.133 3.665 18.024 1.00 38.19 108 ILE A O 1
ATOM 883 N N . GLY A 1 109 ? -8.469 4.190 15.943 1.00 40.12 109 GLY A N 1
ATOM 884 C CA . GLY A 1 109 ? -8.747 5.611 16.092 1.00 40.12 109 GLY A CA 1
ATOM 885 C C . GLY A 1 109 ? -8.586 6.441 14.827 1.00 40.12 109 GLY A C 1
ATOM 886 O O . GLY A 1 109 ? -9.285 7.442 14.708 1.00 40.12 109 GLY A O 1
ATOM 887 N N . SER A 1 110 ? -7.702 6.085 13.881 1.00 43.22 110 SER A N 1
ATOM 888 C CA . SER A 1 110 ? -7.421 7.036 12.785 1.00 43.22 110 SER A CA 1
ATOM 889 C C . SER A 1 110 ? -7.030 6.482 11.418 1.00 43.22 110 SER A C 1
ATOM 891 O O . SER A 1 110 ? -6.921 7.295 10.518 1.00 43.22 110 SER A O 1
ATOM 893 N N . VAL A 1 111 ? -6.817 5.176 11.205 1.00 53.72 111 VAL A N 1
ATOM 894 C CA . VAL A 1 111 ? -6.297 4.719 9.892 1.00 53.72 111 VAL A CA 1
ATOM 895 C C . VAL A 1 111 ? -7.378 4.133 8.994 1.00 53.72 111 VAL A C 1
ATOM 897 O O . VAL A 1 111 ? -7.348 4.413 7.799 1.00 53.72 111 VAL A O 1
ATOM 900 N N . LEU A 1 112 ? -8.311 3.359 9.563 1.00 53.03 112 LEU A N 1
ATOM 901 C CA . LEU A 1 112 ? -9.354 2.654 8.822 1.00 53.03 112 LEU A CA 1
ATOM 902 C C . LEU A 1 112 ? -10.728 2.935 9.423 1.00 53.03 112 LEU A C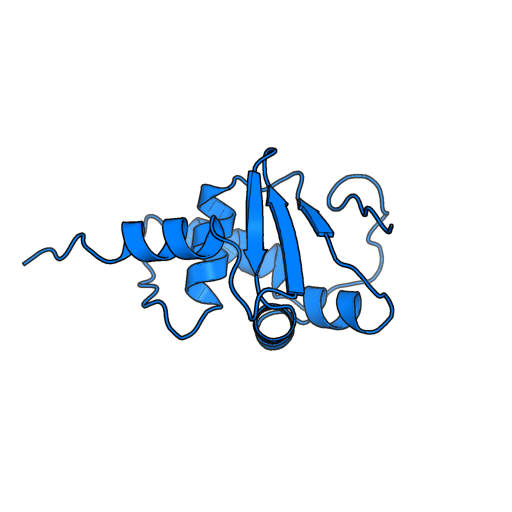 1
ATOM 904 O O . LEU A 1 112 ? -10.951 2.657 10.604 1.00 53.03 112 LEU A O 1
ATOM 908 N N . LYS A 1 113 ? -11.642 3.473 8.618 1.00 54.41 113 LYS A N 1
ATOM 909 C CA . LYS A 1 113 ? -13.068 3.531 8.945 1.00 54.41 113 LYS A CA 1
ATOM 910 C C . LYS A 1 113 ? -13.781 2.481 8.107 1.00 54.41 113 LYS A C 1
ATOM 912 O O . LYS A 1 113 ? -13.544 2.369 6.905 1.00 54.41 113 LYS A O 1
ATOM 917 N N . ILE 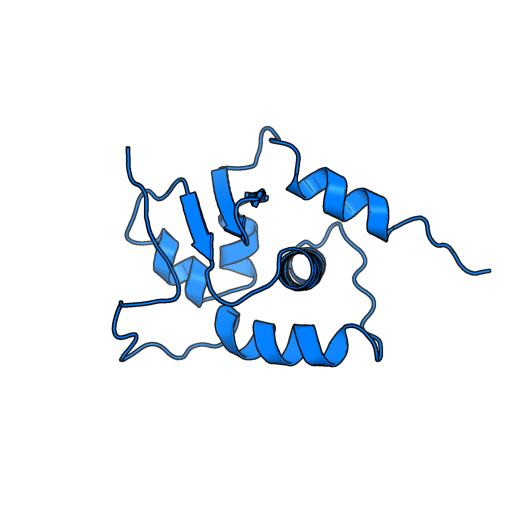A 1 114 ? -14.624 1.701 8.766 1.00 53.59 114 ILE A N 1
ATOM 918 C CA . ILE A 1 114 ? -15.343 0.582 8.163 1.00 53.59 114 ILE A CA 1
ATOM 919 C C . ILE A 1 114 ? -16.786 1.020 7.954 1.00 53.59 114 ILE A C 1
ATOM 921 O O . ILE A 1 114 ? -17.382 1.621 8.851 1.00 53.59 114 ILE A O 1
ATOM 925 N N . SER A 1 115 ? -17.342 0.691 6.793 1.00 53.03 115 SER A N 1
ATOM 926 C CA . SER A 1 115 ? -18.784 0.733 6.560 1.00 53.03 115 SER A CA 1
ATOM 927 C C . SER A 1 115 ? -19.243 -0.676 6.197 1.00 53.03 115 SER A C 1
ATOM 929 O O . SER A 1 115 ? -18.846 -1.211 5.164 1.00 53.03 115 SER A O 1
ATOM 931 N N . SER A 1 116 ? -20.043 -1.282 7.072 1.00 46.28 116 SER A N 1
ATOM 932 C CA . SER A 1 116 ? -20.748 -2.547 6.839 1.00 46.28 116 SER A CA 1
ATOM 933 C C . SER A 1 116 ? -22.201 -2.204 6.516 1.00 46.28 116 SER A C 1
ATOM 935 O O . SER A 1 116 ? -22.789 -1.399 7.245 1.00 46.28 116 SER A O 1
ATOM 937 N N . HIS A 1 117 ? -22.764 -2.756 5.438 1.00 43.31 117 HIS A N 1
ATOM 938 C CA . HIS A 1 117 ? -24.175 -2.547 5.100 1.00 43.31 117 HIS A CA 1
ATOM 939 C C . HIS A 1 117 ? -25.089 -3.580 5.757 1.00 43.31 117 HIS A C 1
ATOM 941 O O . HIS A 1 117 ? -24.691 -4.765 5.824 1.00 43.31 117 HIS A O 1
#

Foldseek 3Di:
DDDPPQPVVLVVQQQDADPQFQAWEQAPNGTGGDHLVLLVVQFVQSVVVVPPDNARYKYFFPAHPVLVSLCVLVSDPVHDRDDDPVNVVSCVVVCVVTHDDDDDDPPPDGGIDTDDD

Radius of gyration: 14.3 Å; chains: 1; bounding box: 38×24×46 Å

pLDDT: mean 78.58, std 18.02, range [33.16, 96.0]

Sequence (117 aa):
MDIPMIKHSAEQFFFQSHPFSDLILVVQDKELYVDKSVLAAGSKVFQSYFQDENIDSIEILDVSTSEMIELLQFLYPQFRCTINNDNVTILLVLGNKFLREKLPDLKIGSVLKISSH

Secondary structure (DSSP, 8-state):
---TTSHHHHHHHHTS--TT--EEEEETTEEEEE-HHHHHHH-HHHHHHHHS---SEEEESSS-HHHHHHHHHHH-TTS-PPP-TTTHHHHHHHIIIIIS---S---SSSS--B---